Protein AF-A0AAD2KP47-F1 (afdb_monomer)

Organism: Neisseria meningitidis (NCBI:txid487)

Structure (mmCIF, N/CA/C/O backbone):
data_AF-A0AAD2KP47-F1
#
_entry.id   AF-A0AAD2KP47-F1
#
loop_
_atom_site.group_PDB
_atom_site.id
_atom_site.type_symbol
_atom_site.label_atom_id
_atom_site.label_alt_id
_atom_site.label_comp_id
_atom_site.label_asym_id
_atom_site.label_entity_id
_atom_site.label_seq_id
_atom_site.pdbx_PDB_ins_code
_atom_site.Cartn_x
_atom_site.Cartn_y
_atom_site.Cartn_z
_atom_site.occupancy
_atom_site.B_iso_or_equiv
_atom_site.auth_seq_id
_atom_site.auth_comp_id
_atom_site.auth_asym_id
_atom_site.auth_atom_id
_atom_site.pdbx_PDB_model_num
ATOM 1 N N . MET A 1 1 ? -7.581 21.260 8.457 1.00 41.19 1 MET A N 1
ATOM 2 C CA . MET A 1 1 ? -6.448 21.612 7.570 1.00 41.19 1 MET A CA 1
ATOM 3 C C . MET A 1 1 ? -5.262 20.816 8.097 1.00 41.19 1 MET A C 1
ATOM 5 O O . MET A 1 1 ? -4.560 21.270 8.989 1.00 41.19 1 MET A O 1
ATOM 9 N N . PHE A 1 2 ? -5.231 19.533 7.735 1.00 41.91 2 PHE A N 1
ATOM 10 C CA . PHE A 1 2 ? -4.651 18.458 8.545 1.00 41.91 2 PHE A CA 1
ATOM 11 C C . PHE A 1 2 ? -3.226 18.125 8.102 1.00 41.91 2 PHE A C 1
ATOM 13 O O . PHE A 1 2 ? -2.987 17.943 6.918 1.00 41.91 2 PHE A O 1
ATOM 20 N N . SER A 1 3 ? -2.296 18.154 9.059 1.00 51.59 3 SER A N 1
ATOM 21 C CA . SER A 1 3 ? -1.246 17.167 9.367 1.00 51.59 3 SER A CA 1
ATOM 22 C C . SER A 1 3 ? -0.529 16.341 8.269 1.00 51.59 3 SER A C 1
ATOM 24 O O . SER A 1 3 ? 0.191 15.412 8.632 1.00 51.59 3 SER A O 1
ATOM 26 N N . LEU A 1 4 ? -0.592 16.690 6.980 1.00 52.16 4 LEU A N 1
ATOM 27 C CA . LEU A 1 4 ? 0.046 15.927 5.891 1.00 52.16 4 LEU A CA 1
ATOM 28 C C . LEU A 1 4 ? 1.535 15.648 6.168 1.00 52.16 4 LEU A C 1
ATOM 30 O O . LEU A 1 4 ? 1.978 14.511 6.090 1.00 52.16 4 LEU A O 1
ATOM 34 N N . TYR A 1 5 ? 2.284 16.645 6.652 1.00 49.16 5 TYR A N 1
ATOM 35 C CA . TYR A 1 5 ? 3.700 16.466 7.002 1.00 49.16 5 TYR A CA 1
ATOM 36 C C . TYR A 1 5 ? 3.950 15.494 8.173 1.00 49.16 5 TYR A C 1
ATOM 38 O O . TYR A 1 5 ? 4.982 14.819 8.201 1.00 49.16 5 TYR A O 1
ATOM 46 N N . ARG A 1 6 ? 3.051 15.404 9.169 1.00 61.16 6 ARG A N 1
ATOM 47 C CA . ARG A 1 6 ? 3.211 14.415 10.261 1.00 61.16 6 ARG A CA 1
ATOM 48 C C . ARG A 1 6 ? 2.756 13.031 9.804 1.00 61.16 6 ARG A C 1
ATOM 50 O O . ARG A 1 6 ? 3.345 12.039 10.228 1.00 61.16 6 ARG A O 1
ATOM 57 N N . GLU A 1 7 ? 1.751 12.974 8.938 1.00 62.59 7 GLU A N 1
ATOM 58 C CA . GLU A 1 7 ? 1.258 11.743 8.320 1.00 62.59 7 GLU A CA 1
ATOM 59 C C . GLU A 1 7 ? 2.318 11.129 7.399 1.00 62.59 7 GLU A C 1
ATOM 61 O O . GLU A 1 7 ? 2.577 9.934 7.508 1.00 62.59 7 GLU A O 1
ATOM 66 N N . ASP A 1 8 ? 3.055 11.936 6.630 1.00 68.69 8 ASP A N 1
ATOM 67 C CA . ASP A 1 8 ? 4.189 11.481 5.814 1.00 68.69 8 ASP A CA 1
ATOM 68 C C . ASP A 1 8 ? 5.274 10.801 6.666 1.00 68.69 8 ASP A C 1
ATOM 70 O O . ASP A 1 8 ? 5.841 9.775 6.280 1.00 68.69 8 ASP A O 1
ATOM 74 N N . SER A 1 9 ? 5.538 11.318 7.872 1.00 79.25 9 SER A N 1
ATOM 75 C CA . SER A 1 9 ? 6.471 10.706 8.829 1.00 79.25 9 SER A CA 1
ATOM 76 C C . SER A 1 9 ? 5.940 9.396 9.428 1.00 79.25 9 SER A C 1
ATOM 78 O O . SER A 1 9 ? 6.718 8.469 9.678 1.00 79.25 9 SER A O 1
ATOM 80 N N . LEU A 1 10 ? 4.634 9.295 9.691 1.00 87.06 10 LEU A N 1
ATOM 81 C CA . LEU A 1 10 ? 4.006 8.066 10.195 1.00 87.06 10 LEU A CA 1
ATOM 82 C C . LEU A 1 10 ? 3.975 6.985 9.115 1.00 87.06 10 LEU A C 1
ATOM 84 O O . LEU A 1 10 ? 4.335 5.844 9.388 1.00 87.06 10 LEU A O 1
ATOM 88 N N . ILE A 1 11 ? 3.642 7.355 7.883 1.00 89.81 11 ILE A N 1
ATOM 89 C CA . ILE A 1 11 ? 3.623 6.453 6.731 1.00 89.81 11 ILE A CA 1
ATOM 90 C C . ILE A 1 11 ? 5.022 6.004 6.370 1.00 89.81 11 ILE A C 1
ATOM 92 O O . ILE A 1 11 ? 5.229 4.825 6.115 1.00 89.81 11 ILE A O 1
ATOM 96 N N . SER A 1 12 ? 6.008 6.899 6.414 1.00 89.69 12 SER A N 1
ATOM 97 C CA . SER A 1 12 ? 7.403 6.514 6.198 1.00 89.69 12 SER A CA 1
ATOM 98 C C . SER A 1 12 ? 7.866 5.475 7.223 1.00 89.69 12 SER A C 1
ATOM 100 O O . SER A 1 12 ? 8.533 4.510 6.854 1.00 89.69 12 SER A O 1
ATOM 102 N N . ARG A 1 13 ? 7.488 5.632 8.502 1.00 92.44 13 ARG A N 1
ATOM 103 C CA . ARG A 1 13 ? 7.775 4.640 9.554 1.00 92.44 13 ARG A CA 1
ATOM 104 C C . ARG A 1 13 ? 7.040 3.327 9.309 1.00 92.44 13 ARG A C 1
ATOM 106 O O . ARG A 1 13 ? 7.685 2.288 9.259 1.00 92.44 13 ARG A O 1
ATOM 113 N N . LEU A 1 14 ? 5.734 3.387 9.064 1.00 95.25 14 LEU A N 1
ATOM 114 C CA . LEU A 1 14 ? 4.915 2.216 8.759 1.00 95.25 14 LEU A CA 1
ATOM 115 C C . LEU A 1 14 ? 5.446 1.447 7.537 1.00 95.25 14 LEU A C 1
ATOM 117 O O . LEU A 1 14 ? 5.573 0.231 7.586 1.00 95.25 14 LEU A O 1
ATOM 121 N N . ASN A 1 15 ? 5.825 2.140 6.463 1.00 95.50 15 ASN A N 1
ATOM 122 C CA . ASN A 1 15 ? 6.368 1.537 5.242 1.00 95.50 15 ASN A CA 1
ATOM 123 C C . ASN A 1 15 ? 7.739 0.896 5.452 1.00 95.50 15 ASN A C 1
ATOM 125 O O . ASN A 1 15 ? 8.057 -0.104 4.812 1.00 95.50 15 ASN A O 1
ATOM 129 N N . ARG A 1 16 ? 8.563 1.481 6.324 1.00 94.12 16 ARG A N 1
ATOM 130 C CA . ARG A 1 16 ? 9.888 0.950 6.648 1.00 94.12 16 ARG A CA 1
ATOM 131 C C . ARG A 1 16 ? 9.794 -0.273 7.558 1.00 94.12 16 ARG A C 1
ATOM 133 O O . ARG A 1 16 ? 10.466 -1.269 7.301 1.00 94.12 16 ARG A O 1
ATOM 140 N N . ASP A 1 17 ? 8.974 -0.185 8.599 1.00 96.31 17 ASP A N 1
ATOM 141 C CA . ASP A 1 17 ? 8.954 -1.157 9.694 1.00 96.31 17 ASP A CA 1
ATOM 142 C C . ASP A 1 17 ? 7.883 -2.246 9.478 1.00 96.31 17 ASP A C 1
ATOM 144 O O . ASP A 1 17 ? 7.962 -3.332 10.047 1.00 96.31 17 ASP A O 1
ATOM 148 N N . GLY A 1 18 ? 6.898 -1.988 8.613 1.00 97.50 18 GLY A N 1
ATOM 149 C CA . GLY A 1 18 ? 5.768 -2.871 8.315 1.00 97.50 18 GLY A CA 1
ATOM 150 C C . GLY A 1 18 ? 4.644 -2.828 9.353 1.00 97.50 18 GLY A C 1
ATOM 151 O O . GLY A 1 18 ? 3.621 -3.494 9.185 1.00 97.50 18 GLY A O 1
ATOM 152 N N . TYR A 1 19 ? 4.829 -2.057 10.422 1.00 97.62 19 TYR A N 1
ATOM 153 C CA . TYR A 1 19 ? 3.835 -1.820 11.456 1.00 97.62 19 TYR A CA 1
ATOM 154 C C . TYR A 1 19 ? 4.027 -0.439 12.094 1.00 97.62 19 TYR A C 1
ATOM 156 O O . TYR A 1 19 ? 5.075 0.193 11.954 1.00 97.62 19 TYR A O 1
ATOM 164 N N . LEU A 1 20 ? 3.003 0.031 12.799 1.00 96.12 20 LEU A N 1
ATOM 165 C CA . LEU A 1 20 ? 3.022 1.263 13.575 1.00 96.12 20 LEU A CA 1
ATOM 166 C C . LEU A 1 20 ? 2.142 1.090 14.814 1.00 96.12 20 LEU A C 1
ATOM 168 O O . LEU A 1 20 ? 0.939 0.884 14.691 1.00 96.12 20 LEU A O 1
ATOM 172 N N . THR A 1 21 ? 2.735 1.205 15.999 1.00 96.56 21 THR A N 1
ATOM 173 C CA . THR A 1 21 ? 2.015 1.123 17.277 1.00 96.56 21 THR A CA 1
ATOM 174 C C . THR A 1 21 ? 1.427 2.468 17.684 1.00 96.56 21 THR A C 1
ATOM 176 O O . THR A 1 21 ? 2.027 3.511 17.416 1.00 96.56 21 THR A O 1
ATOM 179 N N . SER A 1 22 ? 0.313 2.430 18.412 1.00 93.62 22 SER A N 1
ATOM 180 C CA . SER A 1 22 ? -0.399 3.600 18.939 1.00 93.62 22 SER A CA 1
ATOM 181 C C . SER A 1 22 ? -0.669 4.666 17.865 1.00 93.62 22 SER A C 1
ATOM 183 O O . SER A 1 22 ? -0.222 5.811 18.003 1.00 93.62 22 SER A O 1
ATOM 185 N N . PRO A 1 23 ? -1.350 4.300 16.761 1.00 91.62 23 PRO A N 1
ATOM 186 C CA . PRO A 1 23 ? -1.706 5.254 15.718 1.00 91.62 23 PRO A CA 1
ATOM 187 C C . PRO A 1 23 ? -2.645 6.341 16.262 1.00 91.62 23 PRO A C 1
ATOM 189 O O . PRO A 1 23 ? -3.466 6.097 17.144 1.00 91.62 23 PRO A O 1
ATOM 192 N N . SER A 1 24 ? -2.536 7.562 15.736 1.00 90.25 24 SER A N 1
ATOM 193 C CA . SER A 1 24 ? -3.464 8.638 16.095 1.00 90.25 24 SER A CA 1
ATOM 194 C C . SER A 1 24 ? -4.860 8.371 15.533 1.00 90.25 24 SER A C 1
ATOM 196 O O . SER A 1 24 ? -4.994 7.781 14.460 1.00 90.25 24 SER A O 1
ATOM 198 N N . ALA A 1 25 ? -5.893 8.880 16.211 1.00 89.56 25 ALA A N 1
ATOM 199 C CA . ALA A 1 25 ? -7.278 8.797 15.741 1.00 89.56 25 ALA A CA 1
ATOM 200 C C . ALA A 1 25 ? -7.432 9.328 14.304 1.00 89.56 25 ALA A C 1
ATOM 202 O O . ALA A 1 25 ? -7.996 8.633 13.467 1.00 89.56 25 ALA A O 1
ATOM 203 N N . ASP A 1 26 ? -6.817 10.473 13.989 1.00 85.94 26 ASP A N 1
ATOM 204 C CA . ASP A 1 26 ? -6.809 11.051 12.637 1.00 85.94 26 ASP A CA 1
ATOM 205 C C . ASP A 1 26 ? -6.251 10.078 11.580 1.00 85.94 26 ASP A C 1
ATOM 207 O O . ASP A 1 26 ? -6.751 10.010 10.459 1.00 85.94 26 ASP A O 1
ATOM 211 N N . PHE A 1 27 ? -5.231 9.276 11.924 1.00 88.31 27 PHE A N 1
ATOM 212 C CA . PHE A 1 27 ? -4.653 8.327 10.970 1.00 88.31 27 PHE A CA 1
ATOM 213 C C . PHE A 1 27 ? -5.563 7.106 10.779 1.00 88.31 27 PHE A C 1
ATOM 215 O O . PHE A 1 27 ? -5.698 6.598 9.668 1.00 88.31 27 PHE A O 1
ATOM 222 N N . LEU A 1 28 ? -6.243 6.663 11.838 1.00 92.31 28 LEU A N 1
ATOM 223 C CA . LEU A 1 28 ? -7.253 5.606 11.751 1.00 92.31 28 LEU A CA 1
ATOM 224 C C . LEU A 1 28 ? -8.493 6.050 10.968 1.00 92.31 28 LEU A C 1
ATOM 226 O O . LEU A 1 28 ? -9.056 5.255 10.212 1.00 92.31 28 LEU A O 1
ATOM 230 N N . GLU A 1 29 ? -8.902 7.311 11.106 1.00 90.19 29 GLU A N 1
ATOM 231 C CA . GLU A 1 29 ? -9.971 7.911 10.306 1.00 90.19 29 GLU A CA 1
ATOM 232 C C . GLU A 1 29 ? -9.573 7.954 8.826 1.00 90.19 29 GLU A C 1
ATOM 234 O O . GLU A 1 29 ? -1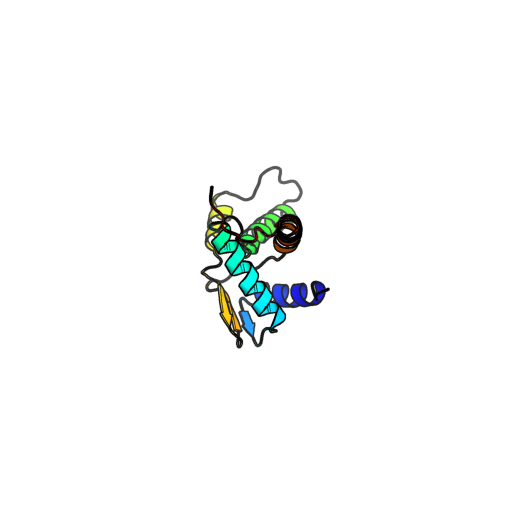0.333 7.506 7.966 1.00 90.19 29 GLU A O 1
ATOM 239 N N . LEU A 1 30 ? -8.339 8.368 8.526 1.00 88.94 30 LEU A N 1
ATOM 240 C CA . LEU A 1 30 ? -7.797 8.352 7.169 1.00 88.94 30 LEU A CA 1
ATOM 241 C C . LEU A 1 30 ? -7.764 6.939 6.564 1.00 88.94 30 LEU A C 1
ATOM 243 O O . LEU A 1 30 ? -8.170 6.750 5.418 1.00 88.94 30 LEU A O 1
ATOM 247 N N . LEU A 1 31 ? -7.315 5.929 7.317 1.00 92.31 31 LEU A N 1
ATOM 248 C CA . LEU A 1 31 ? -7.331 4.536 6.854 1.00 92.31 31 LEU A CA 1
ATOM 249 C C . LEU A 1 31 ? -8.750 3.992 6.672 1.00 92.31 31 LEU A C 1
ATOM 251 O O . LEU A 1 31 ? -8.989 3.195 5.764 1.00 92.31 31 LEU A O 1
ATOM 255 N N . SER A 1 32 ? -9.696 4.441 7.495 1.00 93.75 32 SER A N 1
ATOM 256 C CA . SER A 1 32 ? -11.111 4.107 7.328 1.00 93.75 32 SER A CA 1
ATOM 257 C C . SER A 1 32 ? -11.667 4.712 6.039 1.00 93.75 32 SER A C 1
ATOM 259 O O . SER A 1 32 ? -12.264 3.988 5.250 1.00 93.75 32 SER A O 1
ATOM 261 N N . LEU A 1 33 ? -11.364 5.981 5.747 1.00 91.62 33 LEU A N 1
ATOM 262 C CA . LEU A 1 33 ? -11.731 6.616 4.479 1.00 91.62 33 LEU A CA 1
ATOM 263 C C . LEU A 1 33 ? -11.112 5.891 3.272 1.00 91.62 33 LEU A C 1
ATOM 265 O O . LEU A 1 33 ? -11.787 5.656 2.271 1.00 91.62 33 LEU A O 1
ATOM 269 N N . CYS A 1 34 ? -9.841 5.491 3.366 1.00 92.06 34 CYS A N 1
ATOM 270 C CA . CYS A 1 34 ? -9.192 4.670 2.342 1.00 92.06 34 CYS A CA 1
ATOM 271 C C . CYS A 1 34 ? -9.931 3.355 2.095 1.00 92.06 34 CYS A C 1
ATOM 273 O O . CYS A 1 34 ? -10.094 2.967 0.939 1.00 92.06 34 CYS A O 1
ATOM 275 N N . ARG A 1 35 ? -10.371 2.678 3.164 1.00 94.56 35 ARG A N 1
ATOM 276 C CA . ARG A 1 35 ? -11.146 1.435 3.075 1.00 94.56 35 ARG A CA 1
ATOM 277 C C . ARG A 1 35 ? -12.439 1.645 2.300 1.00 94.56 35 ARG A C 1
ATOM 279 O O . ARG A 1 35 ? -12.752 0.850 1.417 1.00 94.56 35 ARG A O 1
ATOM 286 N N . ASP A 1 36 ? -13.150 2.722 2.611 1.00 93.12 36 ASP A N 1
ATOM 287 C CA . ASP A 1 36 ? -14.434 3.034 1.991 1.00 93.12 36 ASP A CA 1
ATOM 288 C C . ASP A 1 36 ? -14.256 3.353 0.502 1.00 93.12 36 ASP A C 1
ATOM 290 O O . ASP A 1 36 ? -14.962 2.800 -0.337 1.00 93.12 36 ASP A O 1
ATOM 294 N N . ILE A 1 37 ? -13.257 4.166 0.142 1.00 90.88 37 ILE A N 1
ATOM 295 C CA . ILE A 1 37 ? -12.944 4.481 -1.262 1.00 90.88 37 ILE A CA 1
ATOM 296 C C . ILE A 1 37 ? -12.485 3.225 -2.020 1.00 90.88 37 ILE A C 1
ATOM 298 O O . ILE A 1 37 ? -12.911 3.003 -3.155 1.00 90.88 37 ILE A O 1
ATOM 302 N N . HIS A 1 38 ? -11.644 2.386 -1.411 1.00 92.94 38 HIS A N 1
ATOM 303 C CA . HIS A 1 38 ? -11.204 1.123 -2.007 1.00 92.94 38 HIS A CA 1
ATOM 304 C C . HIS A 1 38 ? -12.399 0.221 -2.340 1.00 92.94 38 HIS A C 1
ATOM 306 O O . HIS A 1 38 ? -12.497 -0.276 -3.459 1.00 92.94 38 HIS A O 1
ATOM 312 N N . ALA A 1 39 ? -13.352 0.082 -1.413 1.00 93.62 39 ALA A N 1
ATOM 313 C CA . ALA A 1 39 ? -14.571 -0.692 -1.634 1.00 93.62 39 ALA A CA 1
ATOM 314 C C . ALA A 1 39 ? -15.486 -0.061 -2.699 1.00 93.62 39 ALA A C 1
ATOM 316 O O . ALA A 1 39 ? -15.959 -0.756 -3.594 1.00 93.62 39 ALA A O 1
ATOM 317 N N . LEU A 1 40 ? -15.703 1.258 -2.647 1.00 94.06 40 LEU A N 1
ATOM 318 C CA . LEU A 1 40 ? -16.546 1.985 -3.607 1.00 94.06 40 LEU A CA 1
ATOM 319 C C . LEU A 1 40 ? -16.018 1.926 -5.045 1.00 94.06 40 LEU A C 1
ATOM 321 O O . LEU A 1 40 ? -16.790 2.068 -5.990 1.00 94.06 40 LEU A O 1
ATOM 325 N N . THR A 1 41 ? -14.708 1.751 -5.208 1.00 90.75 41 THR A N 1
ATOM 326 C CA . THR A 1 41 ? -14.041 1.691 -6.514 1.00 90.75 41 THR A CA 1
ATOM 327 C C . THR A 1 41 ? -13.739 0.267 -6.973 1.00 90.75 41 THR A C 1
ATOM 329 O O . THR A 1 41 ? -13.034 0.102 -7.966 1.00 90.75 41 THR A O 1
ATOM 332 N N . ASP A 1 42 ? -14.235 -0.749 -6.259 1.00 91.81 42 ASP A N 1
ATOM 333 C CA . ASP A 1 42 ? -13.938 -2.165 -6.517 1.00 91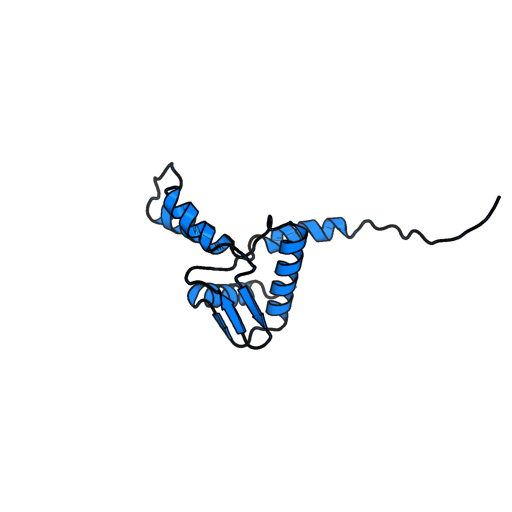.81 42 ASP A CA 1
ATOM 334 C C . ASP A 1 42 ? -12.423 -2.430 -6.653 1.00 91.81 42 ASP A C 1
ATOM 336 O O . ASP A 1 42 ? -11.938 -3.119 -7.548 1.00 91.81 42 ASP A O 1
ATOM 340 N N . GLY A 1 43 ? -11.640 -1.780 -5.788 1.00 88.81 43 GLY A N 1
ATOM 341 C CA . GLY A 1 43 ? -10.186 -1.891 -5.754 1.00 88.81 43 GLY A CA 1
ATOM 342 C C . GLY A 1 43 ? -9.421 -1.071 -6.795 1.00 88.81 43 GLY A C 1
ATOM 343 O O . GLY A 1 43 ? -8.190 -1.095 -6.771 1.00 88.81 43 GLY A O 1
ATOM 344 N N . ALA A 1 44 ? -10.087 -0.306 -7.671 1.00 88.88 44 ALA A N 1
ATOM 345 C CA . ALA A 1 44 ? -9.389 0.564 -8.625 1.00 88.88 44 ALA A CA 1
ATOM 346 C C . ALA A 1 44 ? -8.552 1.652 -7.921 1.00 88.88 44 ALA A C 1
ATOM 348 O O . ALA A 1 44 ? -7.493 2.044 -8.417 1.00 88.88 44 ALA A O 1
ATOM 349 N N . PHE A 1 45 ? -8.991 2.109 -6.744 1.00 89.94 45 PHE A N 1
ATOM 350 C CA . PHE A 1 45 ? -8.137 2.801 -5.785 1.00 89.94 45 PHE A CA 1
ATOM 351 C C . PHE A 1 45 ? -7.618 1.801 -4.746 1.00 89.94 45 PHE A C 1
ATOM 353 O O . PHE A 1 45 ? -8.402 1.218 -4.002 1.00 89.94 45 PHE A O 1
ATOM 360 N N . ASP A 1 46 ? -6.299 1.645 -4.634 1.00 93.00 46 ASP A N 1
ATOM 361 C CA . ASP A 1 46 ? -5.672 0.887 -3.548 1.00 93.00 46 ASP A CA 1
ATOM 362 C C . ASP A 1 46 ? -4.475 1.676 -2.986 1.00 93.00 46 ASP A C 1
ATOM 364 O O . ASP A 1 46 ? -3.483 1.888 -3.697 1.00 93.00 46 ASP A O 1
ATOM 368 N N . PRO A 1 47 ? -4.520 2.122 -1.714 1.00 92.94 47 PRO A N 1
ATOM 369 C CA . PRO A 1 47 ? -3.432 2.898 -1.130 1.00 92.94 47 PRO A CA 1
ATOM 370 C C . PRO A 1 47 ? -2.161 2.059 -0.921 1.00 92.94 47 PRO A C 1
ATOM 372 O O . PRO A 1 47 ? -1.105 2.632 -0.661 1.00 92.94 47 PRO A O 1
ATOM 375 N N . THR A 1 48 ? -2.213 0.727 -1.062 1.00 96.00 48 THR A N 1
ATOM 376 C CA . THR A 1 48 ? -1.047 -0.169 -0.946 1.00 96.00 48 THR A CA 1
ATOM 377 C C . THR A 1 48 ? -0.180 -0.255 -2.208 1.00 96.00 48 THR A C 1
ATOM 379 O O . THR A 1 48 ? 0.837 -0.955 -2.241 1.00 96.00 48 THR A O 1
ATOM 382 N N . VAL A 1 49 ? -0.522 0.503 -3.256 1.00 94.94 49 VAL A N 1
ATOM 383 C CA . VAL A 1 49 ? 0.236 0.573 -4.520 1.00 94.94 49 VAL A CA 1
ATOM 384 C C . VAL A 1 49 ? 1.687 1.064 -4.345 1.00 94.94 49 VAL A C 1
ATOM 386 O O . VAL A 1 49 ? 2.500 0.971 -5.264 1.00 94.94 49 VAL A O 1
ATOM 389 N N . GLN A 1 50 ? 2.064 1.545 -3.155 1.00 94.62 50 GLN A N 1
ATOM 390 C CA . GLN A 1 50 ? 3.421 1.993 -2.831 1.00 94.62 50 GLN A CA 1
ATOM 391 C C . GLN A 1 50 ? 4.503 0.950 -3.147 1.00 94.62 50 GLN A C 1
ATOM 393 O O . GLN A 1 50 ? 5.598 1.330 -3.560 1.00 94.62 50 GLN A O 1
ATOM 398 N N . ALA A 1 51 ? 4.221 -0.349 -2.991 1.00 95.12 51 ALA A N 1
ATOM 399 C CA . ALA A 1 51 ? 5.180 -1.407 -3.329 1.00 95.12 51 ALA A CA 1
ATOM 400 C C . ALA A 1 51 ? 5.5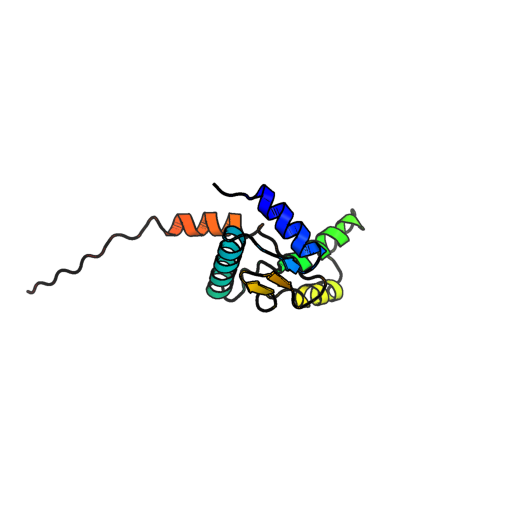60 -1.386 -4.822 1.00 95.12 51 ALA A C 1
ATOM 402 O O . ALA A 1 51 ? 6.725 -1.574 -5.180 1.00 95.12 51 ALA A O 1
ATOM 403 N N . LEU A 1 52 ? 4.587 -1.098 -5.692 1.00 95.00 52 LEU A N 1
ATOM 404 C CA . LEU A 1 52 ? 4.805 -0.954 -7.126 1.00 95.00 52 LEU A CA 1
ATOM 405 C C . LEU A 1 52 ? 5.561 0.342 -7.443 1.00 95.00 52 LEU A C 1
ATOM 407 O O . LEU A 1 52 ? 6.540 0.307 -8.184 1.00 95.00 52 LEU A O 1
ATOM 411 N N . TRP A 1 53 ? 5.180 1.464 -6.826 1.00 93.19 53 TRP A N 1
ATOM 412 C CA . TRP A 1 53 ? 5.905 2.733 -6.979 1.00 93.19 53 TRP A CA 1
ATOM 413 C C . TRP A 1 53 ? 7.371 2.611 -6.582 1.00 93.19 53 TRP A C 1
ATOM 415 O O . TRP A 1 53 ? 8.246 3.081 -7.307 1.00 93.19 53 TRP A O 1
ATOM 425 N N . LYS A 1 54 ? 7.646 1.937 -5.461 1.00 93.50 54 LYS A N 1
ATOM 426 C CA . LYS A 1 54 ? 9.008 1.702 -4.991 1.00 93.50 54 LY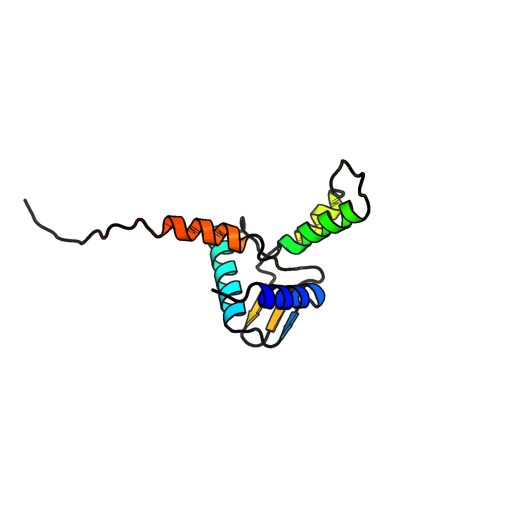S A CA 1
ATOM 427 C C . LYS A 1 54 ? 9.824 0.887 -5.995 1.00 93.50 54 LYS A C 1
ATOM 429 O O . LYS A 1 54 ? 10.956 1.265 -6.271 1.00 93.50 54 LYS A O 1
ATOM 434 N N . LEU A 1 55 ? 9.253 -0.172 -6.578 1.00 96.19 55 LEU A N 1
ATOM 435 C CA . LEU A 1 55 ? 9.929 -0.950 -7.623 1.00 96.19 55 LEU A CA 1
ATOM 436 C C . LEU A 1 55 ? 10.350 -0.061 -8.801 1.00 96.19 55 LEU A C 1
ATOM 438 O O . LEU A 1 55 ? 11.490 -0.142 -9.251 1.00 96.19 55 LEU A O 1
ATOM 442 N N . TYR A 1 56 ? 9.434 0.768 -9.304 1.00 96.12 56 TYR A N 1
ATOM 443 C CA . TYR A 1 56 ? 9.712 1.642 -10.444 1.00 96.12 56 TYR A CA 1
ATOM 444 C C . TYR A 1 56 ? 10.758 2.705 -10.094 1.00 96.12 56 TYR A C 1
ATOM 446 O O . TYR A 1 56 ? 11.713 2.888 -10.847 1.00 96.12 56 TYR A O 1
ATOM 454 N N . ALA A 1 57 ? 10.618 3.355 -8.936 1.00 93.25 57 ALA A N 1
ATOM 455 C CA . ALA A 1 57 ? 11.5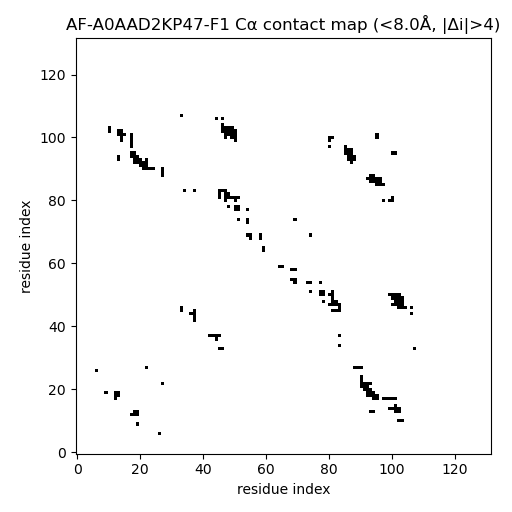65 4.360 -8.465 1.00 93.25 57 ALA A CA 1
ATOM 456 C C . ALA A 1 57 ? 12.981 3.782 -8.311 1.00 93.25 57 ALA A C 1
ATOM 458 O O . ALA A 1 57 ? 13.930 4.338 -8.858 1.00 93.25 57 ALA A O 1
ATOM 459 N N . ASP A 1 58 ? 13.119 2.636 -7.636 1.00 95.00 58 ASP A N 1
ATOM 460 C CA . ASP A 1 58 ? 14.413 1.976 -7.440 1.00 95.00 58 ASP A CA 1
ATOM 461 C C . ASP A 1 58 ? 15.028 1.532 -8.781 1.00 95.00 58 ASP A C 1
ATOM 463 O O . ASP A 1 58 ? 16.238 1.643 -8.985 1.00 95.00 58 ASP A O 1
ATOM 467 N N . TYR A 1 59 ? 14.206 1.035 -9.712 1.00 96.69 59 TYR A N 1
ATOM 468 C CA . TYR A 1 59 ? 14.671 0.560 -11.013 1.00 96.69 59 TYR A CA 1
ATOM 469 C C . TYR A 1 59 ? 15.279 1.680 -11.861 1.00 96.69 59 TYR A C 1
ATOM 471 O O . TYR A 1 59 ? 16.387 1.501 -12.370 1.00 96.69 59 TYR A O 1
ATOM 479 N N . PHE A 1 60 ? 14.586 2.817 -11.985 1.00 96.06 60 PHE A N 1
ATOM 480 C CA . PHE A 1 60 ? 15.066 3.964 -12.761 1.00 96.06 60 PHE A CA 1
ATOM 481 C C . PHE A 1 60 ? 16.175 4.736 -12.042 1.00 96.06 60 PHE A C 1
ATOM 483 O O . PHE A 1 60 ? 17.085 5.231 -12.695 1.00 96.06 60 PHE A O 1
ATOM 490 N N . ALA A 1 61 ? 16.181 4.770 -10.706 1.00 95.88 61 ALA A N 1
ATOM 491 C CA . ALA A 1 61 ? 17.308 5.326 -9.956 1.00 95.88 61 ALA A CA 1
ATOM 492 C C . ALA A 1 61 ? 18.603 4.530 -10.197 1.00 95.88 61 ALA A C 1
ATOM 494 O O . ALA A 1 61 ? 19.673 5.112 -10.356 1.00 95.88 61 ALA A O 1
ATOM 495 N N . ALA A 1 62 ? 18.511 3.197 -10.259 1.00 96.69 62 ALA A N 1
ATOM 496 C CA . ALA A 1 62 ? 19.651 2.331 -10.558 1.00 96.69 62 ALA A CA 1
ATOM 497 C C . ALA A 1 62 ? 20.020 2.298 -12.053 1.00 96.69 62 ALA A C 1
ATOM 499 O O . ALA A 1 62 ? 21.105 1.832 -12.401 1.00 96.69 62 ALA A O 1
ATOM 500 N N . ARG A 1 63 ? 19.113 2.731 -12.937 1.00 95.69 63 ARG A N 1
ATOM 501 C CA . ARG A 1 63 ? 19.286 2.736 -14.397 1.00 95.69 63 ARG A CA 1
ATOM 502 C C . ARG A 1 63 ? 18.721 4.031 -14.994 1.00 95.69 63 ARG A C 1
ATOM 504 O O . ARG A 1 63 ? 17.644 3.991 -15.592 1.00 95.69 63 ARG A O 1
ATOM 511 N N . PRO A 1 64 ? 19.428 5.162 -14.843 1.00 93.19 64 PRO A N 1
ATOM 512 C CA . PRO A 1 64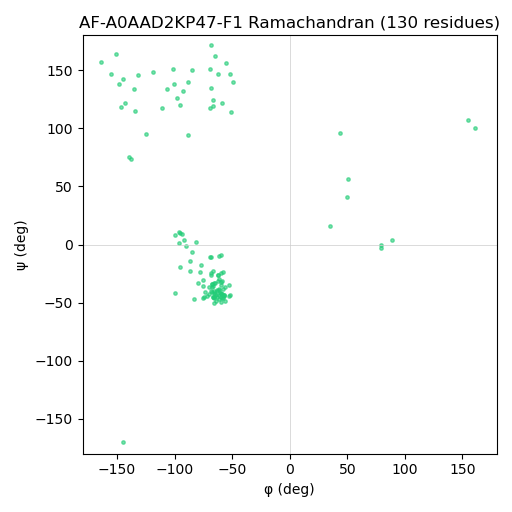 ? 18.932 6.461 -15.299 1.00 93.19 64 PRO A CA 1
ATOM 513 C C . PRO A 1 64 ? 18.638 6.512 -16.805 1.00 93.19 64 PRO A C 1
ATOM 515 O O . PRO A 1 64 ? 17.701 7.187 -17.215 1.00 93.19 64 PRO A O 1
ATOM 518 N N . ASP A 1 65 ? 19.385 5.743 -17.605 1.00 95.62 65 ASP A N 1
ATOM 519 C CA . ASP A 1 65 ? 19.246 5.683 -19.067 1.00 95.62 65 ASP A CA 1
ATOM 520 C C . ASP A 1 65 ? 18.314 4.552 -19.547 1.00 95.62 65 ASP A C 1
ATOM 522 O O . ASP A 1 65 ? 18.271 4.228 -20.733 1.00 95.62 65 ASP A O 1
ATOM 526 N N . ALA A 1 66 ? 17.594 3.877 -18.641 1.00 92.88 66 ALA A N 1
ATOM 527 C CA . ALA A 1 66 ? 16.673 2.821 -19.045 1.00 92.88 66 ALA A CA 1
ATOM 528 C C . ALA A 1 66 ? 15.465 3.400 -19.794 1.00 92.88 66 ALA A C 1
ATOM 530 O O . ALA A 1 66 ? 14.631 4.091 -19.220 1.00 92.88 66 ALA A O 1
ATOM 531 N N . GLU A 1 67 ? 15.309 3.010 -21.056 1.00 93.31 67 GLU A N 1
ATOM 532 C CA . GLU A 1 67 ? 14.129 3.349 -21.868 1.00 93.31 67 GLU A CA 1
ATOM 533 C C . GLU A 1 67 ? 12.955 2.377 -21.657 1.00 93.31 67 GLU A C 1
ATOM 535 O O . GLU A 1 67 ? 11.858 2.571 -22.179 1.00 93.31 67 GLU A O 1
ATOM 540 N N . THR A 1 68 ? 13.176 1.303 -20.896 1.00 94.75 68 THR A N 1
ATOM 541 C CA . THR A 1 68 ? 12.196 0.235 -20.665 1.00 94.75 68 THR A CA 1
ATOM 542 C C . THR A 1 68 ? 11.833 0.125 -19.185 1.00 94.75 68 THR A C 1
ATOM 544 O O . THR A 1 68 ? 12.677 0.401 -18.333 1.00 94.75 68 THR A O 1
ATOM 547 N N . PRO A 1 69 ? 10.593 -0.279 -18.845 1.00 94.56 69 PRO A N 1
ATOM 548 C CA . PRO A 1 69 ? 10.164 -0.448 -17.458 1.00 94.56 69 PRO A CA 1
ATOM 549 C C . PRO A 1 69 ? 10.865 -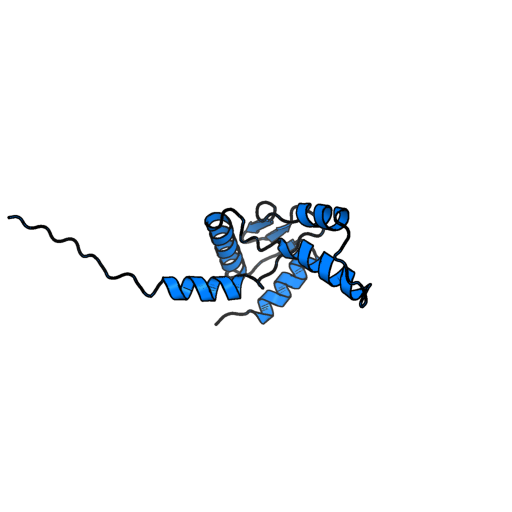1.637 -16.774 1.00 94.56 69 PRO A C 1
ATOM 551 O O . PRO A 1 69 ? 11.521 -2.441 -17.444 1.00 94.56 69 PRO A O 1
ATOM 554 N N . PRO A 1 70 ? 10.687 -1.806 -15.447 1.00 96.69 70 PRO A N 1
ATOM 555 C CA . PRO A 1 70 ? 11.155 -2.995 -14.749 1.00 96.69 70 PRO A CA 1
ATOM 556 C C . PRO A 1 70 ? 10.674 -4.289 -15.427 1.00 96.69 70 PRO A C 1
ATOM 558 O O . PRO A 1 70 ? 9.547 -4.337 -15.934 1.00 96.69 70 PRO A O 1
ATOM 561 N N . PRO A 1 71 ? 11.474 -5.369 -15.382 1.00 97.25 71 PRO A N 1
ATOM 562 C CA . PRO A 1 71 ? 11.078 -6.673 -15.894 1.00 97.25 71 PRO A CA 1
ATOM 563 C C . PRO A 1 71 ? 9.697 -7.117 -15.395 1.00 97.25 71 PRO A C 1
ATOM 565 O O . PRO A 1 71 ? 9.346 -6.948 -14.224 1.00 97.25 71 PRO A O 1
ATOM 568 N N . GLN A 1 72 ? 8.906 -7.735 -16.276 1.00 97.19 72 GLN A N 1
ATOM 569 C CA . GLN A 1 72 ? 7.513 -8.087 -15.976 1.00 97.19 72 GLN A CA 1
ATOM 570 C C . GLN A 1 72 ? 7.381 -9.039 -14.774 1.00 97.19 72 GLN A C 1
ATOM 572 O O . GLN A 1 72 ? 6.400 -8.973 -14.034 1.00 97.19 72 GLN A O 1
ATOM 577 N N . ASN A 1 73 ? 8.359 -9.920 -14.550 1.00 97.56 73 ASN A N 1
ATOM 578 C CA . ASN A 1 73 ? 8.410 -10.769 -13.358 1.00 97.56 73 ASN A CA 1
ATOM 579 C C . ASN A 1 73 ? 8.562 -9.935 -12.075 1.00 97.56 73 ASN A C 1
ATOM 581 O O . ASN A 1 73 ? 7.827 -10.171 -11.122 1.00 97.56 73 ASN A O 1
ATOM 585 N N . SER A 1 74 ? 9.432 -8.922 -12.059 1.00 96.88 74 SER A N 1
ATOM 586 C CA . SER A 1 74 ? 9.570 -8.000 -10.927 1.00 96.88 74 SER A CA 1
ATOM 587 C C . SER A 1 74 ? 8.271 -7.242 -10.656 1.00 96.88 74 SER A C 1
ATOM 589 O O . SER A 1 74 ? 7.860 -7.137 -9.501 1.00 96.88 74 SER A O 1
ATOM 591 N N . VAL A 1 75 ? 7.584 -6.786 -11.709 1.00 97.81 75 VAL A N 1
ATOM 592 C CA . VAL A 1 75 ? 6.268 -6.132 -11.595 1.00 97.81 75 VAL A CA 1
ATOM 593 C C . VAL A 1 75 ? 5.233 -7.080 -10.985 1.00 97.81 75 VAL A C 1
ATOM 595 O O . VAL A 1 75 ? 4.549 -6.706 -10.035 1.00 97.81 75 VAL A O 1
ATOM 598 N N . LYS A 1 76 ? 5.151 -8.327 -11.465 1.00 97.50 76 LYS A N 1
ATOM 599 C CA . LYS A 1 76 ? 4.248 -9.347 -10.904 1.00 97.50 76 LYS A CA 1
ATOM 600 C C . LYS A 1 76 ? 4.534 -9.619 -9.425 1.00 97.50 76 LYS A C 1
ATOM 602 O O . LYS A 1 76 ? 3.596 -9.704 -8.639 1.00 97.50 76 LYS A O 1
ATOM 607 N N . GLU A 1 77 ? 5.802 -9.714 -9.025 1.00 96.62 77 GLU A N 1
ATOM 608 C CA . GLU A 1 77 ? 6.163 -9.888 -7.612 1.00 96.62 77 GLU A CA 1
ATOM 609 C C . GLU A 1 77 ? 5.809 -8.663 -6.758 1.00 96.62 77 GLU A C 1
ATOM 611 O O . GLU A 1 77 ? 5.405 -8.816 -5.606 1.00 96.62 77 GLU A O 1
ATOM 616 N N . ALA A 1 78 ? 5.938 -7.444 -7.285 1.00 96.69 78 ALA A N 1
ATOM 617 C CA . ALA A 1 78 ? 5.491 -6.242 -6.581 1.00 96.69 78 ALA A CA 1
ATOM 618 C C . ALA A 1 78 ? 3.964 -6.215 -6.418 1.00 96.69 78 ALA A C 1
ATOM 620 O O . ALA A 1 78 ? 3.480 -5.931 -5.326 1.00 96.69 78 ALA A O 1
ATOM 621 N N . LEU A 1 79 ? 3.212 -6.591 -7.456 1.00 97.00 79 LEU A N 1
ATOM 622 C CA . LEU A 1 79 ? 1.747 -6.637 -7.424 1.00 97.00 79 LEU A CA 1
ATOM 623 C C . LEU A 1 79 ? 1.192 -7.617 -6.385 1.00 97.00 79 LEU A C 1
ATOM 625 O O . LEU A 1 79 ? 0.147 -7.343 -5.808 1.00 97.00 79 LEU A O 1
ATOM 629 N N . LYS A 1 80 ? 1.898 -8.709 -6.062 1.00 97.12 80 LYS A N 1
ATOM 630 C CA . LYS A 1 80 ? 1.492 -9.604 -4.959 1.00 97.12 80 LYS A CA 1
ATOM 631 C C . LYS A 1 80 ? 1.422 -8.892 -3.604 1.00 97.12 80 LYS A C 1
ATOM 633 O O . LYS A 1 80 ? 0.689 -9.341 -2.730 1.00 97.12 80 LYS A O 1
ATOM 638 N N . ARG A 1 81 ? 2.163 -7.794 -3.428 1.00 97.44 81 ARG A N 1
ATOM 639 C CA . ARG A 1 81 ? 2.196 -6.981 -2.201 1.00 97.44 81 ARG A CA 1
ATOM 640 C C . ARG A 1 81 ? 1.158 -5.854 -2.210 1.00 97.44 81 ARG A C 1
ATOM 642 O O . ARG A 1 81 ? 1.077 -5.108 -1.241 1.00 97.44 81 ARG A O 1
ATOM 649 N N . VAL A 1 82 ? 0.388 -5.724 -3.288 1.00 97.00 82 VAL A N 1
ATOM 650 C CA . VAL A 1 82 ? -0.738 -4.794 -3.384 1.00 97.00 82 VAL A CA 1
ATOM 651 C C . VAL A 1 82 ? -2.009 -5.535 -2.970 1.00 97.00 82 VAL A C 1
ATOM 653 O O . VAL A 1 82 ? -2.252 -6.666 -3.391 1.00 97.00 82 VAL A O 1
ATOM 656 N N . GLY A 1 83 ? -2.788 -4.912 -2.097 1.00 96.75 83 GLY A N 1
ATOM 657 C CA . GLY A 1 83 ? -4.065 -5.402 -1.604 1.00 96.75 83 GLY A CA 1
ATOM 658 C C . GLY A 1 83 ? -4.381 -4.821 -0.232 1.00 96.75 83 GLY A C 1
ATOM 659 O O . GLY A 1 83 ? -3.810 -5.253 0.771 1.00 96.75 83 GLY A O 1
ATOM 660 N N . PHE A 1 84 ? -5.334 -3.891 -0.162 1.00 96.50 84 PHE A N 1
ATOM 661 C CA . PHE A 1 84 ? -5.718 -3.255 1.104 1.00 96.50 84 PHE A CA 1
ATOM 662 C C . PHE A 1 84 ? -6.295 -4.235 2.142 1.00 96.50 84 PHE A C 1
ATOM 664 O O . PHE A 1 84 ? -6.106 -4.046 3.340 1.00 96.50 84 PHE A O 1
ATOM 671 N N . GLY A 1 85 ? -6.890 -5.352 1.703 1.00 96.50 85 GLY A N 1
ATOM 672 C CA . GLY A 1 85 ? -7.316 -6.447 2.590 1.00 96.50 85 GLY A CA 1
ATOM 673 C C . GLY A 1 85 ? -6.177 -7.129 3.369 1.00 96.50 85 GLY A C 1
ATOM 674 O O . GLY A 1 85 ? -6.438 -7.911 4.277 1.00 96.50 85 GLY A O 1
ATOM 675 N N . LYS A 1 86 ? -4.915 -6.829 3.038 1.00 97.75 86 LYS A N 1
ATOM 676 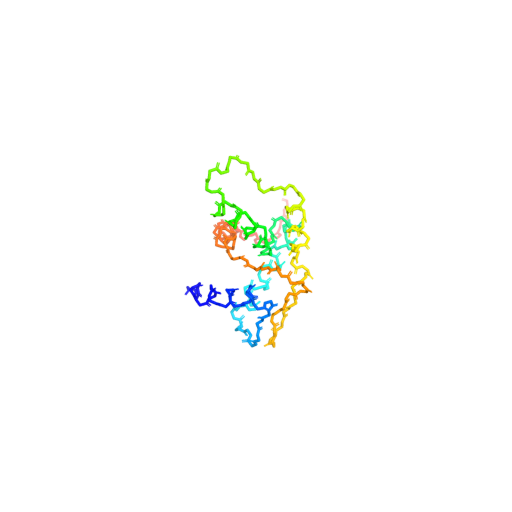C CA . LYS A 1 86 ? -3.711 -7.292 3.746 1.00 97.75 86 LYS A CA 1
ATOM 677 C C . LYS A 1 86 ? -3.197 -6.276 4.779 1.00 97.75 86 LYS A C 1
ATOM 679 O O . LYS A 1 86 ? -2.089 -6.436 5.294 1.00 97.75 86 LYS A O 1
ATOM 684 N N . VAL A 1 87 ? -3.968 -5.225 5.059 1.00 97.94 87 VAL A N 1
ATOM 685 C CA . VAL A 1 87 ? -3.672 -4.209 6.074 1.00 97.94 87 VAL A CA 1
ATOM 686 C C . VAL A 1 87 ? -4.667 -4.357 7.222 1.00 97.94 87 VAL A C 1
ATOM 688 O O . VAL A 1 87 ? -5.867 -4.169 7.040 1.00 97.94 87 VAL A O 1
ATOM 691 N N . SER A 1 88 ? -4.174 -4.673 8.417 1.00 98.06 88 SER A N 1
ATOM 692 C CA . SER A 1 88 ? -4.975 -4.668 9.645 1.00 98.06 88 SER A CA 1
ATOM 693 C C . SER A 1 88 ? -4.703 -3.392 10.430 1.00 98.06 88 SER A C 1
ATOM 695 O O . SER A 1 88 ? -3.543 -2.989 10.547 1.00 98.06 88 SER A O 1
ATOM 697 N N . PHE A 1 89 ? -5.742 -2.770 10.982 1.00 97.69 89 PHE A N 1
ATOM 698 C CA . PHE A 1 89 ? -5.582 -1.590 11.823 1.00 97.69 89 PHE A CA 1
ATOM 699 C C . PHE A 1 89 ? -6.654 -1.491 12.907 1.00 97.69 89 PHE A C 1
ATOM 701 O O . PHE A 1 89 ? -7.835 -1.722 12.644 1.00 97.69 89 PHE A O 1
ATOM 708 N N . ASP A 1 90 ? -6.224 -1.118 14.108 1.00 96.94 90 ASP A N 1
ATOM 709 C CA . ASP A 1 90 ? -7.055 -0.780 15.261 1.00 96.94 90 ASP A CA 1
ATOM 710 C C . ASP A 1 90 ? -6.407 0.356 16.083 1.00 96.94 90 ASP A C 1
ATOM 712 O O . ASP A 1 90 ? -5.449 0.994 15.644 1.00 96.94 90 ASP A O 1
ATOM 716 N N . ASP A 1 91 ? -6.939 0.642 17.272 1.00 95.50 91 ASP A N 1
ATOM 717 C CA . ASP A 1 91 ? -6.416 1.676 18.174 1.00 95.50 91 ASP A CA 1
ATOM 718 C C . ASP A 1 91 ? -5.040 1.346 18.785 1.00 95.50 91 ASP A C 1
ATOM 720 O O . ASP A 1 91 ? -4.386 2.220 19.363 1.00 95.50 91 ASP A O 1
ATOM 724 N N . ARG A 1 92 ? -4.559 0.109 18.634 1.00 97.38 92 ARG A N 1
ATOM 725 C CA . ARG A 1 92 ? -3.267 -0.361 19.144 1.00 97.38 92 ARG A CA 1
ATOM 726 C C . ARG A 1 92 ? -2.204 -0.366 18.065 1.00 97.38 92 ARG A C 1
ATOM 728 O O . ARG A 1 92 ? -1.064 0.002 18.354 1.00 97.38 92 ARG A O 1
ATOM 735 N N . GLU A 1 93 ? -2.535 -0.797 16.853 1.00 97.38 93 GLU A N 1
ATOM 736 C CA . GLU A 1 93 ? -1.548 -1.018 15.802 1.00 97.38 93 GLU A CA 1
ATOM 737 C C . GLU A 1 93 ? -2.130 -0.931 14.385 1.00 97.38 93 GLU A C 1
ATOM 739 O O . GLU A 1 93 ? -3.248 -1.356 14.119 1.00 97.38 93 GLU A O 1
ATOM 744 N N . ILE A 1 94 ? -1.309 -0.447 13.449 1.00 97.81 94 ILE A N 1
ATOM 745 C CA . ILE A 1 94 ? -1.458 -0.682 12.007 1.00 97.81 94 ILE A CA 1
ATOM 746 C C . ILE A 1 94 ? -0.373 -1.669 11.578 1.00 97.81 94 ILE A C 1
ATOM 748 O O . ILE A 1 94 ? 0.789 -1.479 11.937 1.00 97.81 94 ILE A O 1
ATOM 752 N N . ARG A 1 95 ? -0.711 -2.694 10.792 1.00 98.38 95 ARG A N 1
ATOM 753 C CA . ARG A 1 95 ? 0.234 -3.736 10.365 1.00 98.38 95 ARG A CA 1
ATOM 754 C C . ARG A 1 95 ? -0.043 -4.233 8.950 1.00 98.38 95 ARG A C 1
ATOM 756 O O . ARG A 1 95 ? -1.191 -4.423 8.553 1.00 98.38 95 ARG A O 1
ATOM 763 N N . PHE A 1 96 ? 1.034 -4.500 8.216 1.00 98.50 96 PHE A N 1
ATOM 764 C CA . PHE A 1 96 ? 0.998 -5.234 6.954 1.00 98.50 96 PHE A CA 1
ATOM 765 C C . PHE A 1 96 ? 1.119 -6.740 7.179 1.00 98.50 96 PHE A C 1
ATOM 767 O O . PHE A 1 96 ? 1.936 -7.191 7.983 1.00 98.50 96 PHE A O 1
ATOM 774 N N . ALA A 1 97 ? 0.351 -7.524 6.422 1.00 97.88 97 ALA A N 1
ATOM 775 C CA . ALA A 1 97 ? 0.439 -8.982 6.455 1.00 97.88 97 ALA A CA 1
ATOM 776 C C . ALA A 1 97 ? 1.757 -9.513 5.864 1.00 97.88 97 ALA A C 1
ATOM 778 O O . ALA A 1 97 ? 2.205 -10.599 6.226 1.00 97.88 97 ALA A O 1
ATOM 779 N N . GLU A 1 98 ? 2.385 -8.760 4.955 1.00 96.50 98 GLU A N 1
ATOM 780 C CA . GLU A 1 98 ? 3.570 -9.197 4.218 1.00 96.50 98 GLU A CA 1
ATOM 781 C C . GLU A 1 98 ? 4.689 -8.148 4.228 1.00 96.50 98 GLU A C 1
ATOM 783 O O . GLU A 1 98 ? 4.465 -6.936 4.160 1.00 96.50 98 GLU A O 1
ATOM 788 N N . LYS A 1 99 ? 5.940 -8.620 4.243 1.00 94.62 99 LYS A N 1
ATOM 789 C CA . LYS A 1 99 ? 7.116 -7.751 4.138 1.00 94.62 99 LYS A CA 1
ATOM 790 C C . LYS A 1 99 ? 7.210 -7.121 2.743 1.00 94.62 99 LYS A C 1
ATOM 792 O O . LYS A 1 99 ? 7.138 -7.807 1.720 1.00 94.62 99 LYS A O 1
ATOM 797 N N . GLY A 1 100 ? 7.487 -5.818 2.712 1.00 94.00 100 GLY A N 1
ATOM 798 C CA . GLY A 1 100 ? 7.656 -5.045 1.477 1.00 94.00 100 GLY A CA 1
ATOM 799 C C . GLY A 1 100 ? 6.361 -4.446 0.930 1.00 94.00 100 GLY A C 1
ATOM 800 O O . GLY A 1 100 ? 6.388 -3.846 -0.142 1.00 94.00 100 GLY A O 1
ATOM 801 N N . MET A 1 101 ? 5.245 -4.603 1.645 1.00 97.56 101 MET A N 1
ATOM 802 C CA . MET A 1 101 ? 4.070 -3.754 1.465 1.00 97.56 101 MET A CA 1
ATOM 803 C C . MET A 1 101 ? 4.384 -2.303 1.858 1.00 97.56 101 MET A C 1
ATOM 805 O O . MET A 1 101 ? 5.349 -2.029 2.573 1.00 97.56 101 MET A O 1
ATOM 809 N N . GLY A 1 102 ? 3.547 -1.371 1.414 1.00 95.62 102 GLY A N 1
ATOM 810 C CA . GLY A 1 102 ? 3.602 0.018 1.853 1.00 95.62 102 GLY A CA 1
ATOM 811 C C . GLY A 1 102 ? 2.321 0.754 1.498 1.00 95.62 102 GLY A C 1
ATOM 812 O O . GLY A 1 102 ? 1.642 0.355 0.562 1.00 95.62 102 GLY A O 1
ATOM 813 N N . LEU A 1 103 ? 2.018 1.836 2.209 1.00 94.06 103 LEU A N 1
ATOM 814 C CA . LEU A 1 103 ? 0.926 2.759 1.922 1.00 94.06 103 LEU A CA 1
ATOM 815 C C . LEU A 1 103 ? 1.423 4.037 1.243 1.00 94.06 103 LEU A C 1
ATOM 817 O O . LEU A 1 103 ? 2.543 4.494 1.476 1.00 94.06 103 LEU A O 1
ATOM 821 N N . SER A 1 104 ? 0.553 4.636 0.436 1.00 88.06 104 SER A N 1
ATOM 822 C CA . SER A 1 104 ? 0.751 5.929 -0.212 1.00 88.06 104 SER A CA 1
ATOM 823 C C . SER A 1 104 ? -0.512 6.778 -0.097 1.00 88.06 104 SER A C 1
ATOM 825 O O . SER A 1 104 ? -1.602 6.294 -0.401 1.00 88.06 104 SER A O 1
ATOM 827 N N . LEU A 1 105 ? -0.378 8.057 0.275 1.00 75.44 105 LEU A N 1
ATOM 828 C CA . LEU A 1 105 ? -1.496 9.020 0.256 1.00 75.44 105 LEU A CA 1
ATOM 829 C C . LEU A 1 105 ? -1.539 9.860 -1.020 1.00 75.44 105 LEU A C 1
ATOM 831 O O . LEU A 1 105 ? -2.435 10.690 -1.174 1.00 75.44 105 LEU A O 1
ATOM 835 N N . ASN A 1 106 ? -0.615 9.636 -1.960 1.00 69.44 106 ASN A N 1
ATOM 836 C CA . ASN A 1 106 ? -0.525 10.415 -3.199 1.00 69.44 106 ASN A CA 1
ATOM 837 C C . ASN A 1 106 ? -1.826 10.367 -4.030 1.00 69.44 106 ASN A C 1
ATOM 839 O O . ASN A 1 106 ? -2.107 11.295 -4.789 1.00 69.44 106 ASN A O 1
ATOM 843 N N . GLY A 1 107 ? -2.649 9.323 -3.854 1.00 56.47 107 GLY A N 1
ATOM 844 C CA . GLY A 1 107 ? -3.977 9.208 -4.463 1.00 56.47 107 GLY A CA 1
ATOM 845 C C . GLY A 1 107 ? -5.120 9.865 -3.673 1.00 56.47 107 GLY A C 1
ATOM 846 O O . GLY A 1 107 ? -6.128 10.233 -4.268 1.00 56.47 107 GLY A O 1
ATOM 847 N N . ILE A 1 108 ? -4.983 10.078 -2.360 1.00 60.59 108 ILE A N 1
ATOM 848 C CA . ILE A 1 108 ? -6.075 10.606 -1.519 1.00 60.59 108 ILE A CA 1
ATOM 849 C C . ILE A 1 108 ? -6.296 12.093 -1.777 1.00 60.59 108 ILE A C 1
ATOM 851 O O . ILE A 1 108 ? -7.438 12.523 -1.905 1.00 60.59 108 ILE A O 1
ATOM 855 N N . ALA A 1 109 ? -5.226 12.880 -1.931 1.00 54.47 109 ALA A N 1
ATOM 856 C CA . ALA A 1 109 ? -5.349 14.302 -2.258 1.00 54.47 109 ALA A CA 1
ATOM 857 C C . ALA A 1 109 ? -6.081 14.531 -3.601 1.00 54.47 109 ALA A C 1
ATOM 859 O O . ALA A 1 109 ? -6.861 15.479 -3.744 1.00 54.47 109 ALA A O 1
ATOM 860 N N . GLN A 1 110 ? -5.880 13.628 -4.569 1.00 53.84 110 GLN A N 1
ATOM 861 C CA . GLN A 1 110 ? -6.542 13.669 -5.877 1.00 53.84 110 GLN A CA 1
ATOM 862 C C . GLN A 1 110 ? -8.015 13.246 -5.783 1.00 53.84 110 GLN A C 1
ATOM 864 O O . GLN A 1 110 ? -8.886 13.943 -6.302 1.00 53.84 110 GLN A O 1
ATOM 869 N N . VAL A 1 111 ? -8.313 12.159 -5.062 1.00 51.66 111 VAL A N 1
ATOM 870 C CA . VAL A 1 111 ? -9.688 11.666 -4.874 1.00 51.66 111 VAL A CA 1
ATOM 871 C C . VAL A 1 111 ? -10.526 12.620 -4.010 1.00 51.66 111 VAL A C 1
ATOM 873 O O . VAL A 1 111 ? -11.670 12.908 -4.359 1.00 51.66 111 VAL A O 1
ATOM 876 N N . TYR A 1 112 ? -9.964 13.204 -2.946 1.00 51.47 112 TYR A N 1
ATOM 877 C CA . TYR A 1 112 ? -10.649 14.193 -2.100 1.00 51.47 112 TYR A CA 1
ATOM 878 C C . TYR A 1 112 ? -11.042 15.455 -2.886 1.00 51.47 112 TYR A C 1
ATOM 880 O O . TYR A 1 112 ? -12.154 15.970 -2.743 1.00 51.47 112 TYR A O 1
ATOM 888 N N . SER A 1 113 ? -10.169 15.915 -3.789 1.00 47.88 113 SER A N 1
ATOM 889 C CA . SER A 1 113 ? -10.458 17.034 -4.701 1.00 47.88 113 SER A CA 1
ATOM 890 C C . SER A 1 113 ? -11.555 16.708 -5.730 1.00 47.88 113 SER A C 1
ATOM 892 O O . SER A 1 113 ? -12.189 17.621 -6.261 1.00 47.88 113 SER A O 1
ATOM 894 N N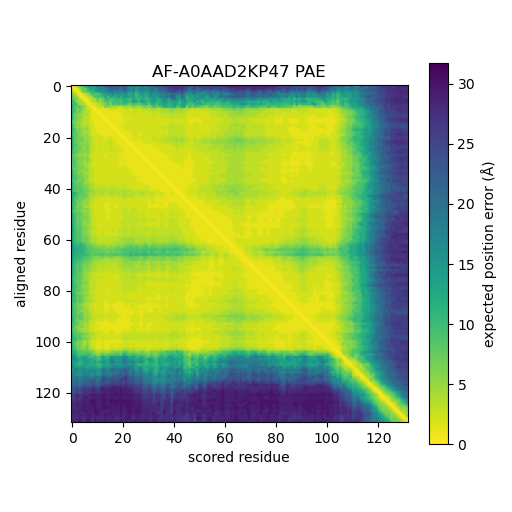 . GLY A 1 114 ? -11.781 15.422 -6.025 1.00 47.47 114 GLY A N 1
ATOM 895 C CA . GLY A 1 114 ? -12.863 14.935 -6.886 1.00 47.47 114 GLY A CA 1
ATOM 896 C C . GLY A 1 114 ? -14.202 14.782 -6.153 1.00 47.47 114 GLY A C 1
ATOM 897 O O . GLY A 1 114 ? -15.218 15.282 -6.629 1.00 47.47 114 GLY A O 1
ATOM 898 N N . LEU A 1 115 ? -14.199 14.170 -4.963 1.00 44.53 115 LEU A N 1
ATOM 899 C CA . LEU A 1 115 ? -15.400 13.917 -4.146 1.00 44.53 115 LEU A CA 1
ATOM 900 C C . LEU A 1 115 ? -16.037 15.199 -3.585 1.00 44.53 115 LEU A C 1
ATOM 902 O O . LEU A 1 115 ? -17.262 15.306 -3.485 1.00 44.53 115 LEU A O 1
ATOM 906 N N . THR A 1 116 ? -15.228 16.208 -3.254 1.00 40.47 116 THR A N 1
ATOM 907 C CA . THR A 1 116 ? -15.734 17.510 -2.782 1.00 40.47 116 THR A CA 1
ATOM 908 C C . THR A 1 116 ? -16.463 18.297 -3.875 1.00 40.47 116 THR A C 1
ATOM 910 O O . THR A 1 116 ? -17.365 19.073 -3.559 1.00 40.47 116 THR A O 1
ATOM 913 N N . LYS A 1 117 ? -16.162 18.052 -5.158 1.00 41.84 117 LYS A N 1
ATOM 914 C CA . LYS A 1 117 ? -16.872 18.673 -6.292 1.00 41.84 117 LYS A CA 1
ATOM 915 C C . LYS A 1 117 ? -18.233 18.034 -6.576 1.00 41.84 117 LYS A C 1
ATOM 917 O O . LYS A 1 117 ? -19.102 18.695 -7.132 1.00 41.84 117 LYS A O 1
ATOM 922 N N . THR A 1 118 ? -18.452 16.782 -6.174 1.00 40.88 118 THR A N 1
ATOM 923 C CA . THR A 1 118 ? -19.737 16.083 -6.359 1.00 40.88 118 THR A CA 1
ATOM 924 C C . THR A 1 118 ? -20.752 16.334 -5.239 1.00 40.88 118 THR A C 1
ATOM 926 O O . THR A 1 118 ? -21.935 16.078 -5.432 1.00 40.88 118 THR A O 1
ATOM 929 N N . SER A 1 119 ? -20.337 16.881 -4.089 1.00 39.50 119 SER A N 1
ATOM 930 C CA . SER A 1 119 ? -21.230 17.120 -2.937 1.00 39.50 119 SER A CA 1
ATOM 931 C C . SER A 1 119 ? -21.877 18.520 -2.909 1.00 39.50 119 SER A C 1
ATOM 933 O O . SER A 1 119 ? -22.602 18.859 -1.978 1.00 39.50 119 SER A O 1
ATOM 935 N N . THR A 1 120 ? -21.659 19.357 -3.932 1.00 39.50 120 THR A N 1
ATOM 936 C CA . THR A 1 120 ? -22.289 20.694 -4.039 1.00 39.50 120 THR A CA 1
ATOM 937 C C . THR A 1 120 ? -23.562 20.726 -4.896 1.00 39.50 120 THR A C 1
ATOM 939 O O . THR A 1 120 ? -24.079 21.804 -5.177 1.00 39.50 120 THR A O 1
ATOM 942 N N . ALA A 1 121 ? -24.115 19.573 -5.285 1.00 40.53 121 ALA A N 1
ATOM 943 C CA . ALA A 1 121 ? -25.339 19.501 -6.086 1.00 40.53 121 ALA A CA 1
ATOM 944 C C . ALA A 1 121 ? -26.296 18.398 -5.599 1.00 40.53 121 ALA A C 1
ATOM 946 O O . ALA A 1 121 ? -26.476 17.374 -6.247 1.00 40.53 121 ALA A O 1
ATOM 947 N N . LEU A 1 122 ? -26.957 18.631 -4.464 1.00 36.44 122 LEU A N 1
ATOM 948 C CA . LEU A 1 122 ? -28.184 17.920 -4.093 1.00 36.44 122 LEU A CA 1
ATOM 949 C C . LEU A 1 122 ? -29.278 18.957 -3.804 1.00 36.44 122 LEU A C 1
ATOM 951 O O . LEU A 1 122 ? -29.351 19.473 -2.685 1.00 36.44 122 LEU A O 1
ATOM 955 N N . PRO A 1 123 ? -30.141 19.308 -4.776 1.00 37.38 123 PRO A N 1
ATOM 956 C CA . PRO A 1 123 ? -31.371 20.004 -4.446 1.00 37.38 123 PRO A CA 1
ATOM 957 C C . PRO A 1 123 ? -32.274 19.053 -3.650 1.00 37.38 123 PRO A C 1
ATOM 959 O O . PRO A 1 123 ? -32.593 17.946 -4.083 1.00 37.38 123 PRO A O 1
ATOM 962 N N . ARG A 1 124 ? -32.683 19.503 -2.458 1.00 40.00 124 ARG A N 1
ATOM 963 C CA . ARG A 1 124 ? -33.725 18.878 -1.635 1.00 40.00 124 ARG A CA 1
ATOM 964 C C . ARG A 1 124 ? -34.981 18.639 -2.478 1.00 40.00 124 ARG A C 1
ATOM 966 O O . ARG A 1 124 ? -35.678 19.592 -2.813 1.00 40.00 124 ARG A O 1
ATOM 973 N N . LEU A 1 125 ? -35.342 17.381 -2.708 1.00 36.38 125 LEU A N 1
ATOM 974 C CA . LEU A 1 125 ? -36.711 17.028 -3.075 1.00 36.38 125 LEU A CA 1
ATOM 975 C C . LEU A 1 125 ? -37.507 16.783 -1.791 1.00 36.38 125 LEU A C 1
ATOM 977 O O . LEU A 1 125 ? -37.485 15.711 -1.191 1.00 36.38 125 LEU A O 1
ATOM 981 N N . SER A 1 126 ? -38.181 17.846 -1.349 1.00 35.12 126 SER A N 1
ATOM 982 C CA . SER A 1 126 ? -39.258 17.782 -0.367 1.00 35.12 126 SER A CA 1
ATOM 983 C C . SER A 1 126 ? -40.445 17.046 -0.980 1.00 35.12 126 SER A C 1
ATOM 985 O O . SER A 1 126 ? -41.046 17.512 -1.943 1.00 35.12 126 SER A O 1
ATOM 987 N N . SER A 1 127 ? -40.823 15.932 -0.362 1.00 41.19 127 SER A N 1
ATOM 988 C CA . SER A 1 127 ? -42.129 15.305 -0.543 1.00 41.19 127 SER A CA 1
ATOM 989 C C . SER A 1 127 ? -43.244 16.285 -0.163 1.00 41.19 127 SER A C 1
ATOM 991 O O . SER A 1 127 ? -43.297 16.739 0.981 1.00 41.19 127 SER A O 1
ATOM 993 N N . LYS A 1 128 ? -44.153 16.586 -1.098 1.00 36.16 128 LYS A N 1
ATOM 994 C CA . LYS A 1 128 ? -45.559 16.890 -0.794 1.00 36.16 128 LYS A CA 1
ATOM 995 C C . LYS A 1 128 ? -46.469 16.309 -1.882 1.00 36.16 128 LYS A C 1
ATOM 997 O O . LYS A 1 128 ? -46.334 16.620 -3.058 1.00 36.16 128 LYS A O 1
ATOM 1002 N N . ARG A 1 129 ? -47.391 15.452 -1.430 1.00 40.94 129 ARG A N 1
ATOM 1003 C CA . ARG A 1 129 ? -48.605 14.971 -2.114 1.00 40.94 129 ARG A CA 1
ATOM 1004 C C . ARG A 1 129 ? -49.503 16.134 -2.565 1.00 40.94 129 ARG A C 1
ATOM 1006 O O . ARG A 1 129 ? -49.481 17.156 -1.880 1.00 40.94 129 ARG A O 1
ATOM 1013 N N . THR A 1 130 ? -50.345 15.901 -3.588 1.00 30.75 130 THR A N 1
ATOM 1014 C CA . THR A 1 130 ? -51.769 16.333 -3.794 1.00 30.75 130 THR A CA 1
ATOM 1015 C C . THR A 1 130 ? -52.078 16.212 -5.308 1.00 30.75 130 THR A C 1
ATOM 1017 O O . THR A 1 130 ? -51.436 16.906 -6.083 1.00 30.75 130 THR A O 1
ATOM 1020 N N . ILE A 1 131 ? -52.757 15.161 -5.811 1.00 35.75 131 ILE A N 1
ATOM 1021 C CA . ILE A 1 131 ? -54.223 15.053 -6.076 1.00 35.75 131 ILE A CA 1
ATOM 1022 C C . ILE A 1 131 ? -54.750 16.344 -6.743 1.00 35.75 131 ILE A C 1
ATOM 1024 O O . ILE A 1 131 ? -54.917 17.337 -6.051 1.00 35.75 131 ILE A O 1
ATOM 1028 N N . LEU A 1 132 ? -54.881 16.443 -8.067 1.00 43.69 132 LEU A N 1
ATOM 1029 C CA . LEU A 1 132 ? -55.888 15.855 -8.967 1.00 43.69 132 LEU A CA 1
ATOM 1030 C C . LEU A 1 132 ? -55.356 15.881 -10.405 1.00 43.69 132 LEU A C 1
ATOM 1032 O O . LEU A 1 132 ? -54.679 16.879 -10.741 1.00 43.69 132 LEU A O 1
#

Solvent-accessible surface area (backbone atoms only — not comparable to full-atom values): 7830 Å² total; per-residue (Å²): 140,74,64,58,76,60,48,51,54,52,44,52,45,25,39,72,70,39,39,39,71,64,52,53,71,71,57,53,52,51,53,49,53,50,51,52,50,20,59,77,47,76,54,77,46,50,50,20,47,34,23,46,53,49,53,51,52,54,48,42,72,77,33,80,84,59,93,64,79,74,56,68,66,60,50,53,60,28,52,72,42,41,52,59,91,45,53,50,75,58,77,58,33,36,37,50,77,52,92,71,28,25,66,45,62,83,59,50,66,56,49,52,65,51,56,63,66,64,70,78,74,76,83,82,80,76,88,76,90,80,92,130

Nearest PDB structures (foldseek):
  5mgy-assembly8_F  TM=6.746E-01  e=2.302E-04  Stutzerimonas stutzeri ATCC 14405 = CCUG 16156
  6nxj-assembly1_A  TM=6.684E-01  e=4.187E-04  Vibrio cholerae
  5mgy-assembly6_D  TM=6.612E-01  e=5.111E-04  Stutzerimonas stutzeri ATCC 14405 = CCUG 16156
  6nxi-assembly1_A  TM=6.739E-01  e=9.936E-04  Vibrio cholerae
  6nxj-assembly2_B  TM=6.683E-01  e=1.481E-03  Vibrio cholerae

Mean predicted aligned error: 9.59 Å

Sequence (132 aa):
MFSLYREDSLISRLNRDGYLTSPSADFLELLSLCRDIHALTDGAFDPTVQALWKLYADYFAARPDAETPPPQNSVKEALKRVGFGKVSFDDREIRFAEKGMGLSLNGIAQVYSGLTKTSTALPRLSSKRTIL

pLDDT: mean 81.47, std 21.91, range [30.75, 98.5]

Secondary structure (DSSP, 8-state):
---HHHHHHHHHHHHHHSEEES--HHHHHHHHHHHHHHHHTTTSS-GGGHHHHHHHHHHHHH-TT--SPSPHHHHHHHHTT--GGGEEE-SSEEEESSTT-----TTHHHHHHHHHHHTT------------

Foldseek 3Di:
DDDPVVVVVQQVCCQVVQKDFQDDPVVVVVLVVQVVVCVVVVNPDFQQCVLLVVQQVVVCVVPVPDPDTPDPVSNVVSVVLTDSVQWDDDSTMIGGVDRSTGGDCPVVVVVVVVVVVVPPDDDDDDDDDDDD

InterPro domains:
  IPR003374 ApbE-like superfamily [G3DSA:3.10.520.10] (1-113)
  IPR003374 ApbE-like superfamily [SSF143631] (1-110)
  IPR024932 Flavin transferase ApbE [PF02424] (2-112)
  IPR024932 Flavin transferase ApbE [PTHR30040] (2-112)

Radius of gyration: 19.46 Å; Cα contacts (8 Å, |Δi|>4): 129; chains: 1; bounding box: 76×32×41 Å